Protein AF-A0A2D4KB39-F1 (afdb_monomer_lite)

Secondary structure (DSSP, 8-state):
--SEEEEE--TTTTSSPPEEEEES-SS--HHHHHHHHHHHHHHHHHTTTS--HHHHHHHHHHHHH---S--SB-TTT-PBPPTT--EEE-TT--EEEHHHHHTT-

Radius of gyration: 17.43 Å; chains: 1; bounding box: 34×20×52 Å

InterPro domains:
  IPR001841 Zinc finger, RING-type [PF17123] (73-101)
  IPR006575 RWD domain [PF05773] (5-64)
  IPR006575 RWD domain [PS50908] (1-67)
  IPR013083 Zinc finger, RING/FYVE/PHD-type [G3DSA:3.30.40.10] (70-105)
  IPR016135 Ubiquitin-conjugating enzyme/RWD-like [G3DSA:3.10.110.10] (2-69)
  IPR016135 Ubiquitin-conjugating enzyme/RWD-like [SSF54495] (4-71)
  IPR039133 E3 ubiquitin-protein ligase RNF25 [PTHR13198] (4-105)

Sequence (105 aa):
YMGTLVLSVPLKYPNEIPKIAIQNPRGLSDEQIQKISQTLQYIAESQLGTPVLYELIEKGKEILTDNNIPHGQCVICLYGFQKNEAFTKTPCYHYFHSRCLASYI

Foldseek 3Di:
DQWDWDWADDPPPLQDFTQIATHPGALDDPVLRVVLNVVLVVQSVVQRPDPCVVVSVVSSCCSSPPPPARPAAAPQPRHGDDDPFDWDADPRGHIHRPVSVVVVD

pLDDT: mean 84.81, std 11.68, range [50.97, 96.88]

Structure (mmCIF, N/CA/C/O backbone):
data_AF-A0A2D4KB39-F1
#
_entry.id   AF-A0A2D4KB39-F1
#
loop_
_atom_site.group_PDB
_atom_site.id
_atom_site.type_symbol
_atom_site.label_atom_id
_atom_site.label_alt_id
_atom_site.label_comp_id
_atom_site.label_asym_id
_atom_site.label_entity_id
_atom_site.label_seq_id
_atom_site.pdbx_PDB_ins_code
_atom_site.Cartn_x
_atom_site.Cartn_y
_atom_site.Cartn_z
_atom_site.occupancy
_atom_site.B_iso_or_equiv
_atom_site.auth_seq_id
_atom_site.auth_comp_id
_atom_site.auth_asym_id
_atom_site.auth_atom_id
_atom_site.pdbx_PDB_model_num
ATOM 1 N N . TYR A 1 1 ? -2.725 1.096 -11.719 1.00 58.62 1 TYR A N 1
ATOM 2 C CA . TYR A 1 1 ? -2.205 1.056 -10.339 1.00 58.62 1 TYR A CA 1
ATOM 3 C C . TYR A 1 1 ? -1.124 0.003 -10.220 1.00 58.62 1 TYR A C 1
ATOM 5 O O . TYR A 1 1 ? -1.289 -1.086 -10.769 1.00 58.62 1 TYR A O 1
ATOM 13 N N . MET A 1 2 ? -0.024 0.337 -9.547 1.00 67.31 2 MET A N 1
ATOM 14 C CA . MET A 1 2 ? 1.113 -0.564 -9.320 1.00 67.31 2 MET A CA 1
ATOM 15 C C . MET A 1 2 ? 0.886 -1.577 -8.185 1.00 67.31 2 MET A C 1
ATOM 17 O O . MET A 1 2 ? 1.795 -2.306 -7.824 1.00 67.31 2 MET A O 1
ATOM 21 N N . GLY A 1 3 ? -0.317 -1.647 -7.619 1.00 83.31 3 GLY A N 1
ATOM 22 C CA . GLY A 1 3 ? -0.694 -2.575 -6.555 1.00 83.31 3 GLY A CA 1
ATOM 23 C C . GLY A 1 3 ? -2.092 -2.255 -6.034 1.00 83.31 3 GLY A C 1
ATOM 24 O O . GLY A 1 3 ? -2.739 -1.322 -6.521 1.00 83.31 3 GLY A O 1
ATOM 25 N N . THR A 1 4 ? -2.544 -3.023 -5.050 1.00 88.06 4 THR A N 1
ATOM 26 C CA . THR A 1 4 ? -3.798 -2.818 -4.319 1.00 88.06 4 THR A CA 1
ATOM 27 C C . THR A 1 4 ? -3.472 -2.494 -2.865 1.00 88.06 4 THR A C 1
ATOM 29 O O . THR A 1 4 ? -2.856 -3.311 -2.184 1.00 88.06 4 THR A O 1
ATOM 32 N N . LEU A 1 5 ? -3.886 -1.319 -2.381 1.00 92.31 5 LEU A N 1
ATOM 33 C CA . LEU A 1 5 ? -3.818 -0.976 -0.960 1.00 92.31 5 LEU A CA 1
ATOM 34 C C . LEU A 1 5 ? -4.948 -1.686 -0.207 1.00 92.31 5 LEU A C 1
ATOM 36 O O . LEU A 1 5 ? -6.116 -1.552 -0.570 1.00 92.31 5 LEU A O 1
ATOM 40 N N . VAL A 1 6 ? -4.598 -2.405 0.855 1.00 94.81 6 VAL A N 1
ATOM 41 C CA . VAL A 1 6 ? -5.536 -3.080 1.752 1.00 94.81 6 VAL A CA 1
ATOM 42 C C . VAL A 1 6 ? -5.394 -2.491 3.149 1.00 94.81 6 VAL A C 1
ATOM 44 O O . VAL A 1 6 ? -4.307 -2.492 3.724 1.00 94.81 6 VAL A O 1
ATOM 47 N N . LEU A 1 7 ? -6.511 -2.009 3.692 1.00 96.06 7 LEU A N 1
ATOM 48 C CA . LEU A 1 7 ? -6.620 -1.496 5.055 1.00 96.06 7 LEU A CA 1
ATOM 49 C C . LEU A 1 7 ? -7.550 -2.421 5.840 1.00 96.06 7 LEU A C 1
ATOM 51 O O . LEU A 1 7 ? -8.743 -2.493 5.549 1.00 96.06 7 LEU A O 1
ATOM 55 N N . SER A 1 8 ? -7.013 -3.147 6.821 1.00 96.12 8 SER A N 1
ATOM 56 C CA . SER A 1 8 ? -7.828 -3.971 7.724 1.00 96.12 8 SER A CA 1
ATOM 57 C C . SER A 1 8 ? -8.091 -3.198 9.008 1.00 96.12 8 SER A C 1
ATOM 59 O O . SER A 1 8 ? -7.160 -2.920 9.762 1.00 96.12 8 SER A O 1
ATOM 61 N N . VAL A 1 9 ? -9.352 -2.847 9.248 1.00 96.06 9 VAL A N 1
ATOM 62 C CA . VAL A 1 9 ? -9.755 -2.024 10.394 1.00 96.06 9 VAL A CA 1
ATOM 63 C C . VAL A 1 9 ? -9.955 -2.917 11.628 1.00 96.06 9 VAL A C 1
ATOM 65 O O . VAL A 1 9 ? -10.822 -3.792 11.593 1.00 96.06 9 VAL A O 1
ATOM 68 N N . PRO A 1 10 ? -9.167 -2.753 12.709 1.00 95.38 10 PRO A N 1
ATOM 69 C CA . PRO A 1 10 ? -9.351 -3.520 13.937 1.00 95.38 10 PRO A CA 1
ATOM 70 C C . PRO A 1 10 ? -10.575 -3.035 14.721 1.00 95.38 10 PRO A C 1
ATOM 72 O O . PRO A 1 10 ? -11.010 -1.893 14.587 1.00 95.38 10 PRO A O 1
ATOM 75 N N . LEU A 1 11 ? -11.083 -3.880 15.625 1.00 96.06 11 LEU A N 1
ATOM 76 C CA . LEU A 1 11 ? -12.221 -3.544 16.496 1.00 96.06 11 LEU A CA 1
ATOM 77 C C . LEU A 1 11 ? -11.969 -2.315 17.382 1.00 96.06 11 LEU A C 1
ATOM 79 O O . LEU A 1 11 ? -12.915 -1.638 17.768 1.00 96.06 11 LEU A O 1
ATOM 83 N N . LYS A 1 12 ? -10.706 -2.038 17.725 1.00 96.69 12 LYS A N 1
ATOM 84 C CA . LYS A 1 12 ? -10.319 -0.920 18.596 1.00 96.69 12 LYS A CA 1
ATOM 85 C C . LYS A 1 12 ? -10.050 0.381 17.845 1.00 96.69 12 LYS A C 1
ATOM 87 O O . LYS A 1 12 ? -9.689 1.370 18.477 1.00 96.69 12 LYS A O 1
ATOM 92 N N . TYR A 1 13 ? -10.212 0.404 16.526 1.00 95.06 13 TYR A N 1
ATOM 93 C CA . TYR A 1 13 ? -10.071 1.624 15.740 1.00 95.06 13 TYR A CA 1
ATOM 94 C C . TYR A 1 13 ? -11.027 2.731 16.246 1.00 95.06 13 TYR A C 1
ATOM 96 O O . TYR A 1 13 ? -12.180 2.425 16.552 1.00 95.06 13 TYR A O 1
ATOM 104 N N . PRO A 1 14 ? -10.599 4.009 16.331 1.00 95.25 14 PRO A N 1
ATOM 105 C CA . PRO A 1 14 ? -9.301 4.559 15.915 1.00 95.25 14 PRO A CA 1
ATOM 106 C C . PRO A 1 14 ? -8.184 4.485 16.970 1.00 95.25 14 PRO A C 1
ATOM 108 O O . PRO A 1 14 ? -7.077 4.948 16.717 1.00 95.25 14 PRO A O 1
ATOM 111 N N . ASN A 1 15 ? -8.430 3.888 18.137 1.00 95.31 15 ASN A N 1
ATOM 112 C CA . ASN A 1 15 ? -7.423 3.732 19.199 1.00 95.31 15 ASN A CA 1
ATOM 113 C C . ASN A 1 15 ? -6.393 2.622 18.909 1.00 95.31 15 ASN A C 1
ATOM 115 O O . ASN A 1 15 ? -5.464 2.412 19.682 1.00 95.31 15 ASN A O 1
ATOM 119 N N . GLU A 1 16 ? -6.563 1.903 17.802 1.00 95.81 16 GLU A N 1
ATOM 120 C CA . GLU A 1 16 ? -5.604 0.971 17.218 1.00 95.81 16 GLU A CA 1
ATOM 121 C C . GLU A 1 16 ? -5.553 1.251 15.712 1.00 95.81 16 GLU A C 1
ATOM 123 O O . GLU A 1 16 ? -6.601 1.389 15.072 1.00 95.81 16 GLU A O 1
ATOM 128 N N . ILE A 1 17 ? -4.348 1.359 15.148 1.00 96.31 17 ILE A N 1
ATOM 129 C CA . ILE A 1 17 ? -4.165 1.659 13.724 1.00 96.31 17 ILE A CA 1
ATOM 130 C C . ILE A 1 17 ? -4.701 0.526 12.834 1.00 96.31 17 ILE A C 1
ATOM 132 O O . ILE A 1 17 ? -4.650 -0.646 13.220 1.00 96.31 17 ILE A O 1
ATOM 136 N N . PRO A 1 18 ? -5.184 0.825 11.614 1.00 96.56 18 PRO A N 1
ATOM 137 C CA . PRO A 1 18 ? -5.488 -0.218 10.646 1.00 96.56 18 PRO A CA 1
ATOM 138 C C . PRO A 1 18 ? -4.220 -0.994 10.275 1.00 96.56 18 PRO A C 1
ATOM 140 O O . PRO A 1 18 ? -3.137 -0.421 10.168 1.00 96.56 18 PRO A O 1
ATOM 143 N N . LYS A 1 19 ? -4.355 -2.296 10.002 1.00 95.56 19 LYS A N 1
ATOM 144 C CA . LYS A 1 19 ? -3.268 -3.050 9.364 1.00 95.56 19 LYS A CA 1
ATOM 145 C C . LYS A 1 19 ? -3.196 -2.646 7.899 1.00 95.56 19 LYS A C 1
ATOM 147 O O . LYS A 1 19 ? -4.203 -2.716 7.192 1.00 95.56 19 LYS A O 1
ATOM 152 N N . ILE A 1 20 ? -2.009 -2.249 7.459 1.00 95.62 20 ILE A N 1
ATOM 153 C CA . ILE A 1 20 ? -1.753 -1.734 6.116 1.00 95.62 20 ILE A CA 1
ATOM 154 C C . ILE A 1 20 ? -0.982 -2.794 5.335 1.00 95.62 20 ILE A C 1
ATOM 156 O O . ILE A 1 20 ? 0.036 -3.297 5.806 1.00 95.62 20 ILE A O 1
ATOM 160 N N . ALA A 1 21 ? -1.468 -3.143 4.147 1.00 92.81 21 ALA A N 1
ATOM 161 C CA . ALA A 1 21 ? -0.795 -4.080 3.259 1.00 92.81 21 ALA A CA 1
ATOM 162 C C . ALA A 1 21 ? -0.911 -3.646 1.797 1.00 92.81 21 ALA A C 1
ATOM 164 O O . ALA A 1 21 ? -1.907 -3.054 1.382 1.00 92.81 21 ALA A O 1
ATOM 165 N N . ILE A 1 22 ? 0.101 -3.993 1.003 1.00 91.00 22 ILE A N 1
ATOM 166 C CA . ILE A 1 22 ? 0.094 -3.828 -0.451 1.00 91.00 22 ILE A CA 1
ATOM 167 C C . ILE A 1 22 ? 0.012 -5.219 -1.066 1.00 91.00 22 ILE A C 1
ATOM 169 O O . ILE A 1 22 ? 0.880 -6.059 -0.841 1.00 91.00 22 ILE A O 1
ATOM 173 N N . GLN A 1 23 ? -1.040 -5.468 -1.837 1.00 88.94 23 GLN A N 1
ATOM 174 C CA . GLN A 1 23 ? -1.256 -6.731 -2.536 1.00 88.94 23 GLN A CA 1
ATOM 175 C C . GLN A 1 23 ? -1.055 -6.564 -4.038 1.00 88.94 23 GLN A C 1
ATOM 177 O O . GLN A 1 23 ? -1.279 -5.489 -4.596 1.00 88.94 23 GLN A O 1
ATOM 182 N N . ASN A 1 24 ? -0.663 -7.652 -4.701 1.00 82.94 24 ASN A N 1
ATOM 183 C CA . ASN A 1 24 ? -0.429 -7.699 -6.146 1.00 82.94 24 ASN A CA 1
ATOM 184 C C . ASN A 1 24 ? 0.481 -6.558 -6.659 1.00 82.94 24 ASN A C 1
ATOM 186 O O . ASN A 1 24 ? 0.097 -5.872 -7.618 1.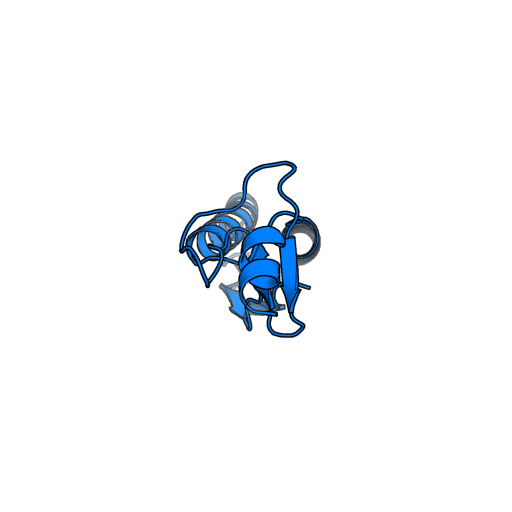00 82.94 24 ASN A O 1
ATOM 190 N N . PRO A 1 25 ? 1.648 -6.306 -6.023 1.00 80.81 25 PRO A N 1
ATOM 191 C CA . PRO A 1 25 ? 2.559 -5.265 -6.477 1.00 80.81 25 PRO A CA 1
ATOM 192 C C . PRO A 1 25 ? 3.041 -5.573 -7.902 1.00 80.81 25 PRO A C 1
ATOM 194 O O . PRO A 1 25 ? 3.467 -6.682 -8.216 1.00 80.81 25 PRO A O 1
ATOM 197 N N . ARG A 1 26 ? 2.941 -4.584 -8.787 1.00 74.94 26 ARG A N 1
ATOM 198 C CA . ARG A 1 26 ? 3.288 -4.648 -10.208 1.00 74.94 26 ARG A CA 1
ATOM 199 C C . ARG A 1 26 ? 4.235 -3.508 -10.542 1.00 74.94 26 ARG A C 1
ATOM 201 O O . ARG A 1 26 ? 3.817 -2.355 -10.640 1.00 74.94 26 ARG A O 1
ATOM 208 N N . GLY A 1 27 ? 5.503 -3.849 -10.759 1.00 71.31 27 GLY A N 1
ATOM 209 C CA . GLY A 1 27 ? 6.550 -2.875 -11.064 1.00 71.31 27 GLY A CA 1
ATOM 210 C C . GLY A 1 27 ? 7.046 -2.076 -9.856 1.00 71.31 27 GLY A C 1
ATOM 211 O O . GLY A 1 27 ? 7.636 -1.022 -10.066 1.00 71.31 27 GLY A O 1
ATOM 212 N N . LEU A 1 28 ? 6.806 -2.569 -8.635 1.00 76.50 28 LEU A N 1
ATOM 213 C CA . LEU A 1 28 ? 7.404 -2.065 -7.397 1.00 76.50 28 LEU A CA 1
ATOM 214 C C . LEU A 1 28 ? 8.459 -3.058 -6.904 1.00 76.50 28 LEU A C 1
ATOM 216 O O . LEU A 1 28 ? 8.204 -4.262 -6.922 1.00 76.50 28 LEU A O 1
ATOM 220 N N . SER A 1 29 ? 9.611 -2.560 -6.460 1.00 79.19 29 SER A N 1
ATOM 221 C CA . SER A 1 29 ? 10.593 -3.360 -5.724 1.00 79.19 29 SER A CA 1
ATOM 222 C C . SER A 1 29 ? 10.174 -3.546 -4.262 1.00 79.19 29 SER A C 1
ATOM 224 O O . SER A 1 29 ? 9.380 -2.765 -3.729 1.00 79.19 29 SER A O 1
ATOM 226 N N . ASP A 1 30 ? 10.755 -4.534 -3.579 1.00 80.62 30 ASP A N 1
ATOM 227 C CA . ASP A 1 30 ? 10.513 -4.761 -2.147 1.00 80.62 30 ASP A CA 1
ATOM 228 C C . ASP A 1 30 ? 10.852 -3.527 -1.298 1.00 80.62 30 ASP A C 1
ATOM 230 O O . ASP A 1 30 ? 10.116 -3.182 -0.376 1.00 80.62 30 ASP A O 1
ATOM 234 N N . GLU A 1 31 ? 11.914 -2.797 -1.656 1.00 81.00 31 GLU A N 1
ATOM 235 C CA . GLU A 1 31 ? 12.297 -1.551 -0.985 1.00 81.00 31 GLU A CA 1
ATOM 236 C C . GLU A 1 31 ? 11.216 -0.468 -1.141 1.00 81.00 31 GLU A C 1
ATOM 238 O O . GLU A 1 31 ? 10.895 0.239 -0.184 1.00 81.00 31 GLU A O 1
ATOM 243 N N . GLN A 1 32 ? 10.610 -0.341 -2.327 1.00 81.75 32 GLN A N 1
ATOM 244 C CA . GLN A 1 32 ? 9.505 0.597 -2.536 1.00 81.75 32 GLN A CA 1
ATOM 245 C C . GLN A 1 32 ? 8.269 0.181 -1.741 1.00 81.75 32 GLN A C 1
ATOM 247 O O . GLN A 1 32 ? 7.656 1.024 -1.093 1.00 81.75 32 GLN A O 1
ATOM 252 N N . ILE A 1 33 ? 7.921 -1.108 -1.746 1.00 87.19 33 ILE A N 1
ATOM 253 C CA . ILE A 1 33 ? 6.794 -1.642 -0.967 1.00 87.19 33 ILE A CA 1
ATOM 254 C C . ILE A 1 33 ? 6.992 -1.344 0.525 1.00 87.19 33 ILE A C 1
ATOM 256 O O . ILE A 1 33 ? 6.059 -0.878 1.188 1.00 87.19 33 ILE A O 1
ATOM 260 N N . GLN A 1 34 ? 8.206 -1.549 1.043 1.00 89.06 34 GLN A N 1
ATOM 261 C CA . GLN A 1 34 ? 8.556 -1.213 2.421 1.00 89.06 34 GLN A CA 1
ATOM 262 C C . GLN A 1 34 ? 8.436 0.287 2.691 1.00 89.06 34 GLN A C 1
ATOM 264 O O . GLN A 1 34 ? 7.779 0.663 3.660 1.00 89.06 34 GLN A O 1
ATOM 269 N N . LYS A 1 35 ? 8.985 1.147 1.825 1.00 88.56 35 LYS A N 1
ATOM 270 C CA . LYS A 1 35 ? 8.876 2.610 1.975 1.00 88.56 35 LYS A CA 1
ATOM 271 C C . LYS A 1 35 ? 7.427 3.091 1.976 1.00 88.56 35 LYS A C 1
ATOM 273 O O . LYS A 1 35 ? 7.067 3.928 2.803 1.00 88.56 35 LYS A O 1
ATOM 278 N N . ILE A 1 36 ? 6.585 2.554 1.091 1.00 90.25 36 ILE A N 1
ATOM 279 C CA . ILE A 1 36 ? 5.153 2.887 1.049 1.00 90.25 36 ILE A CA 1
ATOM 280 C C . ILE A 1 36 ? 4.489 2.468 2.360 1.00 90.25 36 ILE A C 1
ATOM 282 O O . ILE A 1 36 ? 3.797 3.271 2.982 1.00 90.25 36 ILE A O 1
ATOM 286 N N . SER A 1 37 ? 4.733 1.232 2.798 1.00 92.69 37 SER A N 1
ATOM 287 C CA . SER A 1 37 ? 4.141 0.693 4.025 1.00 92.69 37 SER A CA 1
ATOM 288 C C . SER A 1 37 ? 4.559 1.506 5.252 1.00 92.69 37 SER A C 1
ATOM 290 O O . SER A 1 37 ? 3.700 1.899 6.033 1.00 92.69 37 SER A O 1
ATOM 292 N N . GLN A 1 38 ? 5.847 1.844 5.375 1.00 94.12 38 GLN A N 1
ATOM 293 C CA . GLN A 1 38 ? 6.376 2.693 6.449 1.00 94.12 38 GLN A CA 1
ATOM 294 C C . GLN A 1 38 ? 5.765 4.096 6.433 1.00 94.12 38 GLN A C 1
ATOM 296 O O . GLN A 1 38 ? 5.380 4.609 7.479 1.00 94.12 38 GLN A O 1
ATOM 301 N N . THR A 1 39 ? 5.632 4.705 5.252 1.00 94.56 39 THR A N 1
ATOM 302 C CA . THR A 1 39 ? 5.029 6.040 5.110 1.00 94.56 39 THR A CA 1
ATOM 303 C C . THR A 1 39 ? 3.575 6.042 5.576 1.00 94.56 39 THR A C 1
ATOM 305 O O . THR A 1 39 ? 3.175 6.894 6.365 1.00 94.56 39 THR A O 1
ATOM 308 N N . LEU A 1 40 ? 2.778 5.072 5.118 1.00 95.75 40 LEU A N 1
ATOM 309 C CA . LEU A 1 40 ? 1.370 4.961 5.503 1.00 95.75 40 LEU A CA 1
ATOM 310 C C . LEU A 1 40 ? 1.215 4.609 6.989 1.00 95.75 40 LEU A C 1
ATOM 312 O O . LEU A 1 40 ? 0.322 5.127 7.656 1.00 95.75 40 LEU A O 1
ATOM 316 N N . GLN A 1 41 ? 2.096 3.765 7.523 1.00 96.31 41 GLN A N 1
ATOM 317 C CA . GLN A 1 41 ? 2.090 3.411 8.937 1.00 96.31 41 GLN A CA 1
ATOM 318 C C . GLN A 1 41 ? 2.419 4.616 9.825 1.00 96.31 41 GLN A C 1
ATOM 320 O O . GLN A 1 41 ? 1.706 4.860 10.793 1.00 96.31 41 GLN A O 1
ATOM 325 N N . TYR A 1 42 ? 3.404 5.432 9.446 1.00 96.88 42 TYR A N 1
ATOM 326 C CA . TYR A 1 42 ? 3.718 6.682 10.140 1.00 96.88 42 TYR A CA 1
ATOM 327 C C . TYR A 1 42 ? 2.521 7.652 10.181 1.00 96.88 42 TYR A C 1
ATOM 329 O O . TYR A 1 42 ? 2.224 8.239 11.224 1.00 96.88 42 TYR A O 1
ATOM 337 N N . ILE A 1 43 ? 1.782 7.788 9.073 1.00 95.88 43 ILE A N 1
ATOM 338 C CA . ILE A 1 43 ? 0.561 8.612 9.025 1.00 95.88 43 ILE A CA 1
ATOM 339 C C . ILE A 1 43 ? -0.492 8.069 9.999 1.00 95.88 43 ILE A C 1
ATOM 341 O O . ILE A 1 43 ? -1.093 8.840 10.743 1.00 95.88 43 ILE A O 1
ATOM 345 N N . ALA A 1 44 ? -0.685 6.748 10.043 1.00 96.56 44 ALA A N 1
ATOM 346 C CA . ALA A 1 44 ? -1.646 6.129 10.950 1.00 96.56 44 ALA A CA 1
ATOM 347 C C . ALA A 1 44 ? -1.257 6.292 12.431 1.00 96.56 44 ALA A C 1
ATOM 349 O O . ALA A 1 44 ? -2.117 6.557 13.267 1.00 96.56 44 ALA A O 1
ATOM 350 N N . GLU A 1 45 ? 0.029 6.148 12.755 1.00 96.44 45 GLU A N 1
ATOM 351 C CA . GLU A 1 45 ? 0.551 6.264 14.122 1.00 96.44 45 GLU A CA 1
ATOM 352 C C . GLU A 1 45 ? 0.535 7.710 14.634 1.00 96.44 45 GLU A C 1
ATOM 354 O O . GLU A 1 45 ? 0.178 7.947 15.788 1.00 96.44 45 GLU A O 1
ATOM 359 N N . SER A 1 46 ? 0.856 8.688 13.780 1.00 96.25 46 SER A N 1
ATOM 360 C CA . SER A 1 46 ? 0.834 10.114 14.149 1.00 96.25 46 SER A CA 1
ATOM 361 C C . SER A 1 46 ? -0.572 10.654 14.438 1.00 96.25 46 SER A C 1
ATOM 363 O O . SER A 1 46 ? -0.714 11.697 15.076 1.00 96.25 46 SER A O 1
ATOM 365 N N . GLN A 1 47 ? -1.604 9.927 14.008 1.00 93.19 47 GLN A N 1
ATOM 366 C CA . GLN A 1 47 ? -3.014 10.281 14.154 1.00 93.19 47 GLN A CA 1
ATOM 367 C C . GLN A 1 47 ? -3.802 9.216 14.932 1.00 93.19 47 GLN A C 1
ATOM 369 O O . GLN A 1 47 ? -5.008 9.047 14.748 1.00 93.19 47 GLN A O 1
ATOM 374 N N . LEU A 1 48 ? -3.131 8.473 15.818 1.00 95.25 48 LEU A N 1
ATOM 375 C CA . LEU A 1 48 ? -3.798 7.489 16.665 1.00 95.25 48 LEU A CA 1
ATOM 376 C C . LEU A 1 48 ? -4.916 8.148 17.490 1.00 95.25 48 LEU A C 1
ATOM 378 O O . LEU A 1 48 ? -4.737 9.211 18.082 1.00 95.25 48 LEU A O 1
ATOM 382 N N . GLY A 1 49 ? -6.075 7.493 17.548 1.00 94.50 49 GLY A N 1
ATOM 383 C CA . GLY A 1 49 ? -7.262 8.017 18.220 1.00 94.50 49 GLY A CA 1
ATOM 384 C C . GLY A 1 49 ? -8.146 8.901 17.335 1.00 94.50 49 GLY A C 1
ATOM 385 O O . GLY A 1 49 ? -9.243 9.255 17.770 1.00 94.50 49 GLY A O 1
ATOM 386 N N . THR A 1 50 ? -7.749 9.205 16.091 1.00 94.12 50 THR A N 1
ATOM 387 C CA . THR A 1 50 ? -8.587 9.939 15.127 1.00 94.12 50 THR A CA 1
ATOM 388 C C . THR A 1 50 ? -8.898 9.123 13.856 1.00 94.12 50 THR A C 1
ATOM 390 O O . THR A 1 50 ? -8.183 8.176 13.509 1.00 94.12 50 THR A O 1
ATOM 393 N N . PRO A 1 51 ? -9.998 9.433 13.137 1.00 93.00 51 PRO A N 1
ATOM 394 C CA . PRO A 1 51 ? -10.312 8.765 11.876 1.00 93.00 51 PRO A CA 1
ATOM 395 C C . PRO A 1 51 ? -9.354 9.136 10.720 1.00 93.00 51 PRO A C 1
ATOM 397 O O . PRO A 1 51 ? -9.539 10.149 10.057 1.00 93.00 51 PRO A O 1
ATOM 400 N N . VAL A 1 52 ? -8.366 8.282 10.431 1.00 95.81 52 VAL A N 1
ATOM 401 C CA . VAL A 1 52 ? -7.315 8.490 9.404 1.00 95.81 52 VAL A CA 1
ATOM 402 C C . VAL A 1 52 ? -7.508 7.738 8.062 1.00 95.81 52 VAL A C 1
ATOM 404 O O . VAL A 1 52 ? -6.712 7.882 7.138 1.00 95.81 52 VAL A O 1
ATOM 407 N N . LEU A 1 53 ? -8.559 6.916 7.893 1.00 96.12 53 LEU A N 1
ATOM 408 C CA . LEU A 1 53 ? -8.682 6.020 6.718 1.00 96.12 53 LEU A CA 1
ATOM 409 C C . LEU A 1 53 ? -8.662 6.742 5.363 1.00 96.12 53 LEU A C 1
ATOM 411 O O . LEU A 1 53 ? -8.041 6.253 4.422 1.00 96.12 53 LEU A O 1
ATOM 415 N N . TYR A 1 54 ? -9.342 7.885 5.254 1.00 94.38 54 TYR A N 1
ATOM 416 C CA . TYR A 1 54 ? -9.412 8.636 3.999 1.00 94.38 54 TYR A CA 1
ATOM 417 C C . TYR A 1 54 ? -8.034 9.151 3.569 1.00 94.38 54 TYR A C 1
ATOM 419 O O . TYR A 1 54 ? -7.649 8.996 2.414 1.00 94.38 54 TYR A O 1
ATOM 427 N N . GLU A 1 55 ? -7.262 9.688 4.512 1.00 94.88 55 GLU A N 1
ATOM 428 C CA . GLU A 1 55 ? -5.912 10.182 4.249 1.00 94.88 55 GLU A CA 1
ATOM 429 C C . GLU A 1 55 ? -4.971 9.056 3.802 1.00 94.88 55 GLU A C 1
ATOM 431 O O . GLU A 1 55 ? -4.230 9.221 2.834 1.00 94.88 55 GLU A 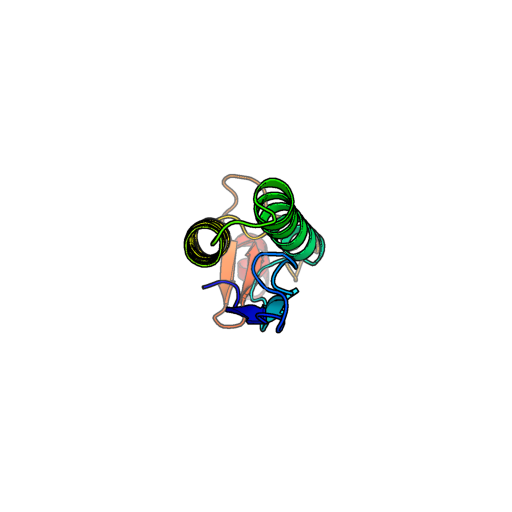O 1
ATOM 436 N N . LEU A 1 56 ? -5.061 7.876 4.429 1.00 96.06 56 LEU A N 1
ATOM 437 C CA . LEU A 1 56 ? -4.299 6.695 4.004 1.00 96.06 56 LEU A CA 1
ATOM 438 C C . LEU A 1 56 ? -4.648 6.264 2.576 1.00 96.06 56 LEU A C 1
ATOM 440 O O . LEU A 1 56 ? -3.760 5.864 1.821 1.00 96.06 56 LEU A O 1
ATOM 444 N N . ILE A 1 57 ? -5.927 6.336 2.196 1.00 94.56 57 ILE A N 1
ATOM 445 C CA . ILE A 1 57 ? -6.377 5.999 0.841 1.00 94.56 57 ILE A CA 1
ATOM 446 C C . ILE A 1 57 ? -5.820 7.002 -0.168 1.00 94.56 57 ILE A C 1
ATOM 448 O O . ILE A 1 57 ? -5.279 6.582 -1.190 1.00 94.56 57 ILE A O 1
ATOM 452 N N . GLU A 1 58 ? -5.929 8.300 0.105 1.00 93.19 58 GLU A N 1
ATOM 453 C CA . GLU A 1 58 ? -5.441 9.337 -0.807 1.00 93.19 58 GLU A CA 1
ATOM 454 C C . GLU A 1 58 ? -3.920 9.285 -0.952 1.00 93.19 58 GLU A C 1
ATOM 456 O O . GLU A 1 58 ? -3.415 9.220 -2.076 1.00 93.19 58 GLU A O 1
ATOM 461 N N . LYS A 1 59 ? -3.184 9.168 0.160 1.00 91.81 59 LYS A N 1
ATOM 462 C CA . LYS A 1 59 ? -1.726 9.018 0.114 1.00 91.81 59 LYS A CA 1
ATOM 463 C C . LYS A 1 59 ? -1.306 7.724 -0.576 1.00 91.81 59 LYS A C 1
ATOM 465 O O . LYS A 1 59 ? -0.366 7.706 -1.368 1.00 91.81 59 LYS A O 1
ATOM 470 N N . GLY A 1 60 ? -2.012 6.629 -0.310 1.00 90.88 60 GLY A N 1
ATOM 471 C CA . GLY A 1 60 ? -1.766 5.350 -0.961 1.00 90.88 60 GLY A CA 1
ATOM 472 C C . GLY A 1 60 ? -1.996 5.407 -2.467 1.00 90.88 60 GLY A C 1
ATOM 473 O O . GLY A 1 60 ? -1.177 4.883 -3.221 1.00 90.88 60 GLY A O 1
ATOM 474 N N . LYS A 1 61 ? -3.070 6.067 -2.919 1.00 86.81 61 LYS A N 1
ATOM 475 C CA . LYS A 1 61 ? -3.320 6.310 -4.345 1.00 86.81 61 LYS A CA 1
ATOM 476 C C . LYS A 1 61 ? -2.173 7.094 -4.960 1.00 86.81 61 LYS A C 1
ATOM 478 O O . LYS A 1 61 ? -1.600 6.577 -5.909 1.00 86.81 61 LYS A O 1
ATOM 483 N N . GLU A 1 62 ? -1.824 8.249 -4.387 1.00 85.94 62 GLU A N 1
ATOM 484 C CA . GLU A 1 62 ? -0.732 9.117 -4.851 1.00 85.94 62 GLU A CA 1
ATOM 485 C C . GLU A 1 62 ? 0.545 8.299 -5.085 1.00 85.94 62 GLU A C 1
ATOM 487 O O . GLU A 1 62 ? 1.060 8.247 -6.200 1.00 85.94 62 GLU A O 1
ATOM 492 N N . ILE A 1 63 ? 1.000 7.541 -4.081 1.00 83.94 63 ILE A N 1
ATOM 493 C CA . ILE A 1 63 ? 2.256 6.790 -4.199 1.00 83.94 63 ILE A CA 1
ATOM 494 C C . ILE A 1 63 ? 2.137 5.600 -5.175 1.00 83.94 63 ILE A C 1
ATOM 496 O O . ILE A 1 63 ? 3.084 5.277 -5.897 1.00 83.94 63 ILE A O 1
ATOM 500 N N . LEU A 1 64 ? 0.980 4.933 -5.237 1.00 80.88 64 LEU A N 1
ATOM 501 C CA . LEU A 1 64 ? 0.749 3.800 -6.147 1.00 80.88 64 LEU A CA 1
ATOM 502 C C . LEU A 1 64 ? 0.455 4.224 -7.600 1.00 80.88 64 LEU A C 1
ATOM 504 O O . LEU A 1 64 ? 0.407 3.351 -8.484 1.00 80.88 64 LEU A O 1
ATOM 508 N N . THR A 1 65 ? 0.247 5.520 -7.856 1.00 75.75 65 THR A N 1
ATOM 509 C CA . THR A 1 65 ? 0.099 6.106 -9.197 1.00 75.75 65 THR A CA 1
ATOM 510 C C . THR A 1 65 ? 1.338 6.863 -9.673 1.00 75.75 65 THR A C 1
ATOM 512 O O . THR A 1 65 ? 1.644 6.754 -10.858 1.00 75.75 65 THR A O 1
ATOM 515 N N . ASP A 1 66 ? 2.083 7.539 -8.790 1.00 65.12 66 ASP A N 1
ATOM 516 C CA . ASP A 1 66 ? 3.156 8.480 -9.178 1.00 65.12 66 ASP A CA 1
ATOM 517 C C . ASP A 1 66 ? 4.561 7.878 -9.359 1.00 65.12 66 ASP A C 1
ATOM 519 O O . ASP A 1 66 ? 5.523 8.592 -9.647 1.00 65.12 66 ASP A O 1
ATOM 523 N N . ASN A 1 67 ? 4.726 6.557 -9.301 1.00 53.53 67 ASN A N 1
ATOM 524 C CA . ASN A 1 67 ? 6.021 5.925 -9.577 1.00 53.53 67 ASN A CA 1
ATOM 525 C C . ASN A 1 67 ? 6.290 5.802 -11.092 1.00 53.53 67 ASN A C 1
ATOM 527 O O . ASN A 1 67 ? 6.215 4.727 -11.681 1.00 53.53 67 ASN A O 1
ATOM 531 N N . ASN A 1 68 ? 6.616 6.918 -11.744 1.00 50.97 68 ASN A N 1
ATOM 532 C CA . ASN A 1 68 ? 6.838 6.995 -13.195 1.00 50.97 68 ASN A CA 1
ATOM 533 C C . ASN A 1 68 ? 8.257 6.590 -13.654 1.00 50.97 68 ASN A C 1
ATOM 535 O O . ASN A 1 68 ? 8.639 6.844 -14.796 1.00 50.97 68 ASN A O 1
ATOM 539 N N . ILE A 1 69 ? 9.048 5.947 -12.789 1.00 53.28 69 ILE A N 1
ATOM 540 C CA . ILE A 1 69 ? 10.348 5.372 -13.149 1.00 53.28 69 ILE A CA 1
ATOM 541 C C . ILE A 1 69 ? 10.354 3.899 -12.724 1.00 53.28 69 ILE A C 1
ATOM 543 O O . ILE A 1 69 ? 10.128 3.609 -11.547 1.00 53.28 69 ILE A O 1
ATOM 547 N N . PRO A 1 70 ? 10.602 2.951 -13.645 1.00 53.81 70 PRO A N 1
ATOM 548 C CA . PRO A 1 70 ? 10.824 1.569 -13.265 1.00 53.81 70 PRO A CA 1
ATOM 549 C C . PRO A 1 70 ? 12.021 1.459 -12.327 1.00 53.81 70 PRO A C 1
ATOM 551 O O . PRO A 1 70 ? 13.160 1.631 -12.747 1.00 53.81 70 PRO A O 1
ATOM 554 N N . HIS A 1 71 ? 11.779 1.092 -11.073 1.00 55.75 71 HIS A N 1
ATOM 555 C CA . HIS A 1 71 ? 12.829 0.713 -10.119 1.00 55.75 71 HIS A CA 1
ATOM 556 C C . HIS A 1 71 ? 13.281 -0.748 -10.313 1.00 55.75 71 HIS A C 1
ATOM 558 O O . HIS A 1 71 ? 13.608 -1.455 -9.363 1.00 55.75 71 HIS A O 1
ATOM 564 N N . GLY A 1 72 ? 13.278 -1.210 -11.565 1.00 66.50 72 GLY A N 1
ATOM 565 C CA . GLY A 1 72 ? 13.717 -2.542 -11.963 1.00 66.50 72 GLY A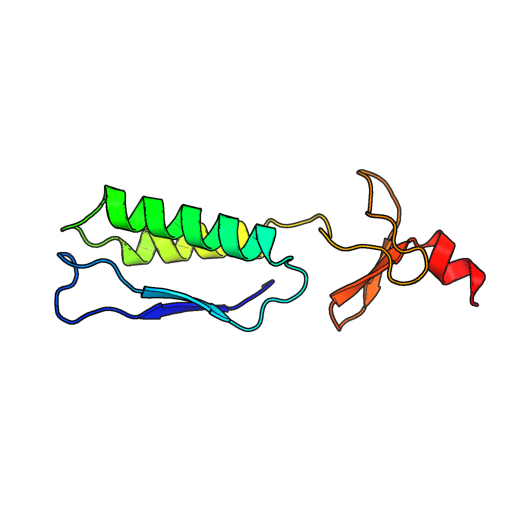 CA 1
ATOM 566 C C . GLY A 1 72 ? 15.065 -2.507 -12.673 1.00 66.50 72 GLY A C 1
ATOM 567 O O . GLY A 1 72 ? 15.536 -1.460 -13.111 1.00 66.50 72 GLY A O 1
ATOM 568 N N . GLN A 1 73 ? 15.677 -3.676 -12.819 1.00 77.69 73 GLN A N 1
ATOM 569 C CA . GLN A 1 73 ? 16.783 -3.866 -13.750 1.00 77.69 73 GLN A CA 1
ATOM 570 C C . GLN A 1 73 ? 16.226 -4.242 -15.122 1.00 77.69 73 GLN A C 1
ATOM 572 O O . GLN A 1 73 ? 15.181 -4.888 -15.230 1.00 77.69 73 GLN A O 1
ATOM 577 N N . CYS A 1 74 ? 16.934 -3.862 -16.178 1.00 85.38 74 CYS A N 1
ATOM 578 C CA . CYS A 1 74 ? 16.715 -4.455 -17.485 1.00 85.38 74 CYS A CA 1
ATOM 579 C C . CYS A 1 74 ? 16.990 -5.959 -17.389 1.00 85.38 74 CYS A C 1
ATOM 581 O O . CYS A 1 74 ? 18.108 -6.358 -17.079 1.00 85.38 74 CYS A O 1
ATOM 583 N N . VAL A 1 75 ? 15.999 -6.804 -17.682 1.00 82.88 75 VAL A N 1
ATOM 584 C CA . VAL A 1 75 ? 16.145 -8.269 -17.534 1.00 82.88 75 VAL A CA 1
ATOM 585 C C . VAL A 1 75 ? 17.176 -8.887 -18.489 1.00 82.88 75 VAL A C 1
ATOM 587 O O . VAL A 1 75 ? 17.578 -10.027 -18.299 1.00 82.88 75 VAL A O 1
ATOM 590 N N . ILE A 1 76 ? 17.617 -8.139 -19.505 1.00 87.12 76 ILE A N 1
ATOM 591 C CA . ILE A 1 76 ? 18.645 -8.574 -20.459 1.00 87.12 76 ILE A CA 1
ATOM 592 C C . ILE A 1 76 ? 20.053 -8.283 -19.930 1.00 87.12 76 ILE A C 1
ATOM 594 O O . ILE A 1 76 ? 20.925 -9.139 -20.015 1.00 87.12 76 ILE A O 1
ATOM 598 N N . CYS A 1 77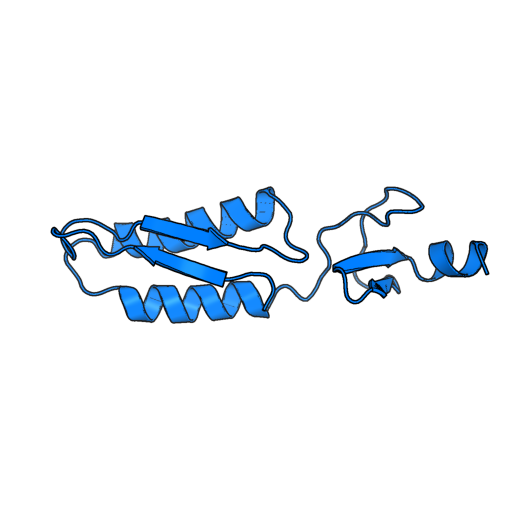 ? 20.302 -7.071 -19.422 1.00 88.88 77 CYS A N 1
ATOM 599 C CA . CYS A 1 77 ? 21.654 -6.640 -19.041 1.00 88.88 77 CYS A CA 1
ATOM 600 C C . CYS A 1 77 ? 21.875 -6.532 -17.528 1.00 88.88 77 CYS A C 1
ATOM 602 O O . CYS A 1 77 ? 22.992 -6.266 -17.100 1.00 88.88 77 CYS A O 1
ATOM 604 N N . LEU A 1 78 ? 20.820 -6.714 -16.732 1.00 87.12 78 LEU A N 1
ATOM 605 C CA . LEU A 1 78 ? 20.804 -6.632 -15.270 1.00 87.12 78 LEU A CA 1
ATOM 606 C C . LEU A 1 78 ? 21.235 -5.267 -14.695 1.00 87.12 78 LEU A C 1
ATOM 608 O O . LEU A 1 78 ? 21.408 -5.120 -13.488 1.00 87.12 78 LEU A O 1
ATOM 612 N N . TYR A 1 79 ? 21.348 -4.232 -15.532 1.00 84.62 79 TYR A N 1
ATOM 613 C CA . TYR A 1 79 ? 21.587 -2.859 -15.091 1.00 84.62 79 TYR A CA 1
ATOM 614 C C . TYR A 1 79 ? 20.272 -2.114 -14.845 1.00 84.62 79 TYR A C 1
ATOM 616 O O . TYR A 1 79 ? 19.279 -2.326 -15.546 1.00 84.62 79 TYR A O 1
ATOM 624 N N . GLY A 1 80 ? 20.274 -1.227 -13.847 1.00 80.56 80 GLY A N 1
ATOM 625 C CA . GLY A 1 80 ? 19.156 -0.324 -13.569 1.00 80.56 80 GLY A CA 1
ATOM 626 C C . GLY A 1 80 ? 18.959 0.726 -14.666 1.00 80.56 80 GLY A C 1
ATOM 627 O O . GLY A 1 80 ? 19.860 0.982 -15.465 1.00 80.56 80 GLY A O 1
ATOM 628 N N . PHE A 1 81 ? 17.778 1.339 -14.687 1.00 81.44 81 PHE A N 1
ATOM 629 C CA . PHE A 1 81 ? 17.454 2.432 -15.604 1.00 81.44 81 PHE A CA 1
ATOM 630 C C . PHE A 1 81 ? 17.909 3.777 -15.043 1.00 81.44 81 PHE A C 1
ATOM 632 O O . PHE A 1 81 ? 17.692 4.075 -13.866 1.00 81.44 81 PHE A O 1
ATOM 639 N N . GLN A 1 82 ? 18.496 4.616 -15.891 1.00 79.00 82 GLN A N 1
ATOM 640 C CA . GLN A 1 82 ? 18.801 6.004 -15.562 1.00 79.00 82 GLN A CA 1
ATOM 641 C C . GLN A 1 82 ? 17.739 6.967 -16.097 1.00 79.00 82 GLN A C 1
ATOM 643 O O . GLN A 1 82 ? 17.003 6.685 -17.045 1.00 79.00 82 GLN A O 1
ATOM 648 N N . LYS A 1 83 ? 17.673 8.150 -15.478 1.00 63.38 83 LYS A N 1
ATOM 649 C CA . LYS A 1 83 ? 16.808 9.242 -15.925 1.00 63.38 83 LYS A CA 1
ATOM 650 C C . LYS A 1 83 ? 17.188 9.599 -17.371 1.00 63.38 83 LYS A C 1
ATOM 652 O O . LYS A 1 83 ? 18.338 9.940 -17.621 1.00 63.38 83 LYS A O 1
ATOM 657 N N . ASN A 1 84 ? 16.217 9.528 -18.285 1.00 73.25 84 ASN A N 1
ATOM 658 C CA . ASN A 1 84 ? 16.339 9.732 -19.742 1.00 73.25 84 ASN A CA 1
ATOM 659 C C . ASN A 1 84 ? 16.796 8.522 -20.580 1.00 73.25 84 ASN A C 1
ATOM 661 O O . ASN A 1 84 ? 16.963 8.667 -21.791 1.00 73.25 84 ASN A O 1
ATOM 665 N N . GLU A 1 85 ? 16.957 7.328 -20.005 1.00 80.62 85 GLU A N 1
ATOM 666 C CA . GLU A 1 85 ? 17.138 6.126 -20.826 1.00 80.62 85 GLU A CA 1
ATOM 667 C C . GLU A 1 85 ? 15.812 5.668 -21.444 1.00 80.62 85 GLU A C 1
ATOM 669 O O . GLU A 1 85 ? 14.791 5.551 -20.765 1.00 80.62 85 GLU A O 1
ATOM 674 N N . ALA A 1 86 ? 15.837 5.357 -22.743 1.00 81.56 86 ALA A N 1
ATOM 675 C CA . ALA A 1 86 ? 14.703 4.736 -23.412 1.00 81.56 86 ALA A CA 1
ATOM 676 C C . ALA A 1 86 ? 14.532 3.293 -22.918 1.00 81.56 86 ALA A C 1
ATOM 678 O O . ALA A 1 86 ? 15.463 2.479 -22.986 1.00 81.56 86 ALA A O 1
ATOM 679 N N . PHE A 1 87 ? 13.327 2.968 -22.457 1.00 85.00 87 PHE A N 1
ATOM 680 C CA . PHE A 1 87 ? 12.967 1.623 -22.039 1.00 85.00 87 PHE A CA 1
ATOM 681 C C . PHE A 1 87 ? 11.659 1.170 -22.680 1.00 85.00 87 PHE A C 1
ATOM 683 O O . PHE A 1 87 ? 10.770 1.964 -22.982 1.00 85.00 87 PHE A O 1
ATOM 690 N N . THR A 1 88 ? 11.543 -0.139 -22.861 1.0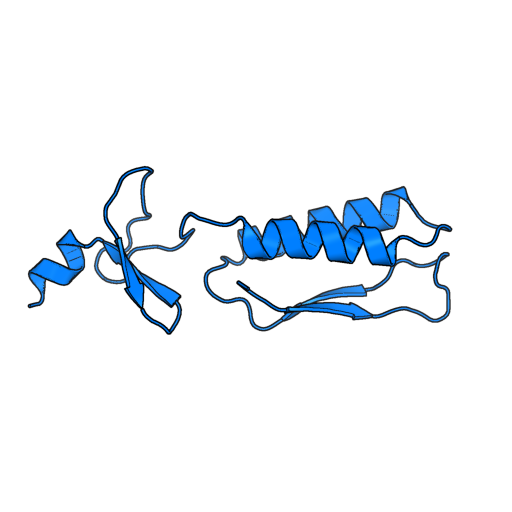0 83.69 88 THR A N 1
ATOM 691 C CA . THR A 1 88 ? 10.310 -0.811 -23.258 1.00 83.69 88 THR A CA 1
ATOM 692 C C . THR A 1 88 ? 9.715 -1.498 -22.040 1.00 83.69 88 THR A C 1
ATOM 694 O O . THR A 1 88 ? 10.426 -2.149 -21.270 1.00 83.69 88 THR A O 1
ATOM 697 N N . LYS A 1 89 ? 8.402 -1.352 -21.862 1.00 80.12 89 LYS A N 1
ATOM 698 C CA . LYS A 1 89 ? 7.636 -1.994 -20.795 1.00 80.12 89 LYS A CA 1
ATOM 699 C C . LYS A 1 89 ? 6.660 -2.992 -21.403 1.00 80.12 89 LYS A C 1
ATOM 701 O O . LYS A 1 89 ? 5.880 -2.644 -22.284 1.00 80.12 89 LYS A O 1
ATOM 706 N N . THR A 1 90 ? 6.665 -4.211 -20.884 1.00 79.25 90 THR A N 1
ATOM 707 C CA . THR A 1 90 ? 5.678 -5.238 -21.250 1.00 79.25 90 THR A CA 1
ATOM 708 C C . THR A 1 90 ? 4.404 -5.134 -20.402 1.00 79.25 90 THR 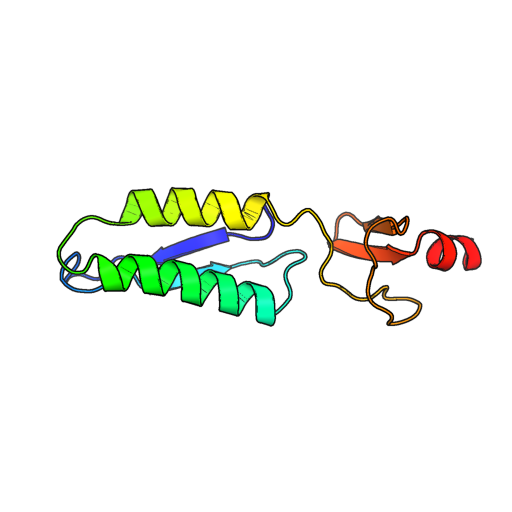A C 1
ATOM 710 O O . THR A 1 90 ? 4.443 -4.602 -19.287 1.00 79.25 90 THR A O 1
ATOM 713 N N . PRO A 1 91 ? 3.268 -5.693 -20.862 1.00 70.62 91 PRO A N 1
ATOM 714 C CA . PRO A 1 91 ? 2.036 -5.762 -20.068 1.00 70.62 91 PRO A CA 1
ATOM 715 C C . PRO A 1 91 ? 2.192 -6.498 -18.725 1.00 70.62 91 PRO A C 1
ATOM 717 O O . PRO A 1 91 ? 1.477 -6.197 -17.773 1.00 70.62 91 PRO A O 1
ATOM 720 N N . CYS A 1 92 ? 3.152 -7.424 -18.621 1.00 70.12 92 CYS A N 1
ATOM 721 C CA . CYS A 1 92 ? 3.513 -8.117 -17.381 1.00 70.12 92 CYS A CA 1
ATOM 722 C C . CYS A 1 92 ? 4.503 -7.339 -16.493 1.00 70.12 92 CYS A C 1
ATOM 724 O O . CYS A 1 92 ? 4.989 -7.884 -15.510 1.00 70.12 92 CYS A O 1
ATOM 726 N N . TYR A 1 93 ? 4.757 -6.058 -16.793 1.00 70.00 93 TYR A N 1
ATOM 727 C CA . TYR A 1 93 ? 5.611 -5.155 -16.011 1.00 70.00 93 TYR A CA 1
ATOM 728 C C . TYR A 1 93 ? 7.101 -5.537 -15.972 1.00 70.00 93 TYR A C 1
ATOM 730 O O . TYR A 1 93 ? 7.826 -5.063 -15.101 1.00 70.00 93 TYR A O 1
ATOM 738 N N . HIS A 1 94 ? 7.593 -6.309 -16.947 1.00 76.50 94 HIS A N 1
ATOM 739 C CA . HIS A 1 94 ? 9.033 -6.427 -17.185 1.00 76.50 94 HIS A CA 1
ATOM 740 C C . HIS A 1 94 ? 9.537 -5.253 -18.023 1.00 76.50 94 HIS A C 1
ATOM 742 O O . HIS A 1 94 ? 8.884 -4.848 -18.996 1.00 76.50 94 HIS A O 1
ATOM 748 N N . TYR A 1 95 ? 10.704 -4.741 -17.642 1.00 83.38 95 TYR A N 1
ATOM 749 C CA . TYR A 1 95 ? 11.339 -3.578 -18.245 1.00 83.38 95 TYR A CA 1
ATOM 750 C C . TYR A 1 95 ? 12.633 -3.979 -18.956 1.00 83.38 95 TYR A C 1
ATOM 752 O O . TYR A 1 95 ? 13.405 -4.804 -18.465 1.00 83.38 95 TYR A O 1
ATOM 760 N N . PHE A 1 96 ? 12.874 -3.360 -20.108 1.00 89.06 96 PHE A N 1
ATOM 761 C CA . PHE A 1 96 ? 14.031 -3.608 -20.964 1.00 89.06 96 PHE A CA 1
ATOM 762 C C . PHE A 1 96 ? 14.595 -2.266 -21.408 1.00 89.06 96 PHE A C 1
ATOM 764 O O . PHE A 1 96 ? 13.818 -1.395 -21.797 1.00 89.06 96 PHE A O 1
ATOM 771 N N . HIS A 1 97 ? 15.917 -2.077 -21.426 1.00 90.44 97 HIS A N 1
ATOM 772 C CA . HIS A 1 97 ? 16.467 -0.953 -22.189 1.00 90.44 97 HIS A CA 1
ATOM 773 C C . HIS A 1 97 ? 16.090 -1.156 -23.652 1.00 90.44 97 HIS A C 1
ATOM 775 O O . HIS A 1 97 ? 16.265 -2.258 -24.175 1.00 90.44 97 HIS A O 1
ATOM 781 N N . SER A 1 98 ? 15.622 -0.111 -24.334 1.00 88.50 98 SER A N 1
ATOM 782 C CA . SER A 1 98 ? 15.220 -0.241 -25.740 1.00 88.50 98 SER A CA 1
ATOM 783 C C . SER A 1 98 ? 16.378 -0.747 -26.608 1.00 88.50 98 SER A C 1
ATOM 785 O O . SER A 1 98 ? 16.167 -1.592 -27.470 1.00 88.50 98 SER A O 1
ATOM 787 N N . ARG A 1 99 ? 17.620 -0.335 -26.299 1.00 89.19 99 ARG A N 1
ATOM 788 C CA . ARG A 1 99 ? 18.842 -0.875 -26.927 1.00 89.19 99 ARG A CA 1
ATOM 789 C C . ARG A 1 99 ? 19.045 -2.370 -26.669 1.00 89.19 99 ARG A C 1
ATOM 791 O O . ARG A 1 99 ? 19.446 -3.084 -27.573 1.00 89.19 99 ARG A O 1
ATOM 798 N N . CYS A 1 100 ? 18.766 -2.841 -25.452 1.00 89.62 100 CYS A N 1
ATOM 799 C CA . CYS A 1 100 ? 18.928 -4.248 -25.098 1.00 89.62 100 CYS A CA 1
ATOM 800 C C . CYS A 1 100 ? 17.888 -5.107 -25.808 1.00 89.62 100 CYS A C 1
ATOM 802 O O . CYS A 1 100 ? 18.232 -6.188 -26.252 1.00 89.62 100 CYS A O 1
ATOM 804 N N . LEU A 1 101 ? 16.651 -4.626 -25.949 1.00 87.38 101 LEU A N 1
ATOM 805 C CA . LEU A 1 101 ? 15.624 -5.334 -26.709 1.00 87.38 101 LEU A CA 1
ATOM 806 C C . LEU A 1 101 ? 15.947 -5.355 -28.213 1.00 87.38 101 LEU A C 1
ATOM 808 O O . LEU A 1 101 ? 15.828 -6.401 -28.837 1.00 87.38 101 LEU A O 1
ATOM 812 N N . ALA A 1 102 ? 16.419 -4.232 -28.770 1.00 85.31 102 ALA A N 1
ATOM 813 C CA . ALA A 1 102 ? 16.790 -4.108 -30.183 1.00 85.31 102 ALA A CA 1
ATOM 814 C C . ALA A 1 102 ? 17.917 -5.061 -30.619 1.00 85.31 102 ALA A C 1
ATOM 816 O O . ALA A 1 102 ? 17.973 -5.438 -31.780 1.00 85.31 102 ALA A O 1
ATOM 817 N N . SER A 1 103 ? 18.810 -5.467 -29.711 1.00 78.69 103 SER A N 1
ATOM 818 C CA . SER A 1 103 ? 19.884 -6.424 -30.022 1.00 78.69 103 SER A CA 1
ATOM 819 C C . SER A 1 103 ? 19.416 -7.882 -30.172 1.00 78.69 103 SER A C 1
ATOM 821 O O . SER A 1 103 ? 20.238 -8.730 -30.506 1.00 78.69 103 SER A O 1
ATOM 823 N N . TYR A 1 104 ? 18.141 -8.185 -29.899 1.00 68.06 104 TYR A N 1
ATOM 824 C CA . TYR A 1 104 ? 17.558 -9.535 -29.964 1.00 68.06 104 TYR A CA 1
ATOM 825 C C . TYR A 1 104 ? 16.447 -9.670 -31.025 1.00 68.06 104 TYR A C 1
ATOM 827 O O . TYR A 1 104 ? 15.726 -10.670 -31.021 1.00 68.06 104 TYR A O 1
ATOM 835 N N . ILE A 1 105 ? 16.301 -8.679 -31.913 1.00 58.22 105 ILE A N 1
ATOM 836 C CA . ILE A 1 105 ? 15.344 -8.655 -33.035 1.00 58.22 105 ILE A CA 1
ATOM 837 C C . ILE A 1 105 ? 16.086 -8.579 -34.365 1.00 58.22 105 ILE A C 1
ATOM 839 O O . ILE A 1 105 ? 17.137 -7.902 -34.405 1.00 58.22 105 ILE A O 1
#

Organism: NCBI:txid1970185